Protein AF-A3LXE4-F1 (afdb_monomer_lite)

Secondary structure (DSSP, 8-state):
-----SGGGTS-HHHHHHHHHT--HHHHHHHHGGGS-HHHHTS--HHHHHHHHHSHHHHHHHHHHHHHHHTTSSHHHHHHHHTT-----SSHHHHHHHHHHHHHHHHHHHHHHHHHHHHHTT--

Structure (mmCIF, N/CA/C/O backbone):
data_AF-A3LXE4-F1
#
_entry.id   AF-A3LXE4-F1
#
loop_
_atom_site.group_PDB
_atom_site.id
_atom_site.type_symbol
_atom_site.label_atom_id
_atom_site.label_alt_id
_atom_site.label_comp_id
_atom_site.label_asym_id
_atom_site.label_entity_id
_atom_site.label_seq_id
_atom_site.pdbx_PDB_ins_code
_atom_site.Cartn_x
_atom_site.Cartn_y
_atom_site.Cartn_z
_atom_site.occupancy
_atom_site.B_iso_or_equiv
_atom_site.auth_seq_id
_atom_site.auth_comp_id
_atom_site.auth_asym_id
_atom_site.auth_atom_id
_atom_site.pdbx_PDB_model_num
ATOM 1 N N . ARG A 1 1 ? 0.259 -15.319 -18.100 1.00 58.78 1 ARG A N 1
ATOM 2 C CA . ARG A 1 1 ? -0.134 -14.356 -17.045 1.00 58.78 1 ARG A CA 1
ATOM 3 C C . ARG A 1 1 ? -0.756 -13.164 -17.746 1.00 58.78 1 ARG A C 1
ATOM 5 O O . ARG A 1 1 ? -0.185 -12.743 -18.745 1.00 58.78 1 ARG A O 1
ATOM 12 N N . LEU A 1 2 ? -1.932 -12.714 -17.309 1.00 63.25 2 LEU A N 1
ATOM 13 C CA . LEU A 1 2 ? -2.492 -11.448 -17.785 1.00 63.25 2 LEU A CA 1
ATOM 14 C C . LEU A 1 2 ? -1.581 -10.300 -17.308 1.00 63.25 2 LEU A C 1
ATOM 16 O O . LEU A 1 2 ? -0.954 -10.453 -16.256 1.00 63.25 2 LEU A O 1
ATOM 20 N N . PRO A 1 3 ? -1.433 -9.217 -18.086 1.00 71.75 3 PRO A N 1
ATOM 21 C CA . PRO A 1 3 ? -0.643 -8.063 -17.667 1.00 71.75 3 PRO A CA 1
ATOM 22 C C . PRO A 1 3 ? -1.305 -7.367 -16.471 1.00 71.75 3 PRO A C 1
ATOM 24 O O . PRO A 1 3 ? -2.527 -7.231 -16.451 1.00 71.75 3 PRO A O 1
ATOM 27 N N . ILE A 1 4 ? -0.500 -6.922 -15.502 1.00 81.50 4 ILE A N 1
ATOM 28 C CA . ILE A 1 4 ? -0.964 -6.113 -14.368 1.00 81.50 4 ILE A CA 1
ATOM 29 C C . ILE A 1 4 ? -1.115 -4.675 -14.870 1.00 81.50 4 ILE A C 1
ATOM 31 O O . ILE A 1 4 ? -0.125 -4.022 -15.207 1.00 81.50 4 ILE A O 1
ATOM 35 N N . MET A 1 5 ? -2.351 -4.192 -14.974 1.00 84.19 5 MET A N 1
ATOM 36 C CA . MET A 1 5 ? -2.665 -2.842 -15.451 1.00 84.19 5 MET A CA 1
ATOM 37 C C . MET A 1 5 ? -3.016 -1.877 -14.318 1.00 84.19 5 MET A C 1
ATOM 39 O O . MET A 1 5 ? -2.903 -0.660 -14.497 1.00 84.19 5 MET A O 1
ATOM 43 N N . ALA A 1 6 ? -3.421 -2.410 -13.169 1.00 88.56 6 ALA A N 1
ATOM 44 C CA . ALA A 1 6 ? -3.716 -1.682 -11.946 1.00 88.56 6 ALA A CA 1
ATOM 45 C C . ALA A 1 6 ? -3.144 -2.409 -10.719 1.00 88.56 6 ALA A C 1
ATOM 47 O O . ALA A 1 6 ? -2.927 -3.619 -10.738 1.00 88.56 6 ALA A O 1
ATOM 48 N N . VAL A 1 7 ? -2.915 -1.679 -9.627 1.00 88.31 7 VAL A N 1
ATOM 49 C CA . VAL A 1 7 ? -2.532 -2.273 -8.337 1.00 88.31 7 VAL A CA 1
ATOM 50 C C . VAL A 1 7 ? -3.619 -3.243 -7.861 1.00 88.31 7 VAL A C 1
ATOM 52 O O . VAL A 1 7 ? -3.303 -4.315 -7.346 1.00 88.31 7 VAL A O 1
ATOM 55 N N . SER A 1 8 ? -4.886 -2.908 -8.107 1.00 88.88 8 SER A N 1
ATOM 56 C CA . SER A 1 8 ? -6.046 -3.761 -7.822 1.00 88.88 8 SER A CA 1
ATOM 57 C C . SER A 1 8 ? -6.107 -5.069 -8.627 1.00 88.88 8 SER A C 1
ATOM 59 O O . SER A 1 8 ? -6.787 -5.991 -8.191 1.00 88.88 8 SER A O 1
ATOM 61 N N . ASP A 1 9 ? -5.361 -5.210 -9.733 1.00 87.69 9 ASP A N 1
ATOM 62 C CA . ASP A 1 9 ? -5.247 -6.498 -10.444 1.00 87.69 9 ASP A CA 1
ATOM 63 C C . ASP A 1 9 ? -4.388 -7.513 -9.666 1.00 87.69 9 ASP A C 1
ATOM 65 O O . ASP A 1 9 ? -4.438 -8.714 -9.931 1.00 87.69 9 ASP A O 1
ATOM 69 N N . PHE A 1 10 ? -3.556 -7.025 -8.739 1.00 86.19 10 PHE A N 1
ATOM 70 C CA . PHE A 1 10 ? -2.726 -7.844 -7.856 1.00 86.19 10 PHE A CA 1
ATOM 71 C C . PHE A 1 10 ? -3.292 -7.915 -6.431 1.00 86.19 10 PHE A C 1
ATOM 73 O O . PHE A 1 10 ? -3.257 -8.974 -5.809 1.00 86.19 10 PHE A O 1
ATOM 80 N N . LEU A 1 11 ? -3.798 -6.792 -5.915 1.00 86.50 11 LEU A N 1
ATOM 81 C CA . LEU A 1 11 ? -4.455 -6.680 -4.611 1.00 86.50 11 LEU A CA 1
ATOM 82 C C . LEU A 1 11 ? -5.973 -6.636 -4.792 1.00 86.50 11 LEU A C 1
ATOM 84 O O . LEU A 1 11 ? -6.613 -5.617 -4.515 1.00 86.50 11 LEU A O 1
ATOM 88 N N . ASP A 1 12 ? -6.542 -7.727 -5.297 1.00 89.69 12 ASP A N 1
ATOM 89 C CA . ASP A 1 12 ? -7.992 -7.838 -5.404 1.00 89.69 12 ASP A CA 1
ATOM 90 C C . ASP A 1 12 ? -8.653 -7.964 -4.016 1.00 89.69 12 ASP A C 1
ATOM 92 O O . ASP A 1 12 ? -8.004 -8.184 -2.987 1.00 89.69 12 ASP A O 1
ATOM 96 N N . LEU A 1 13 ? -9.975 -7.780 -3.980 1.00 91.31 13 LEU A N 1
ATOM 97 C CA . LEU A 1 13 ? -10.724 -7.831 -2.726 1.00 91.31 13 LEU A CA 1
ATOM 98 C C . LEU A 1 13 ? -10.660 -9.206 -2.056 1.00 91.31 13 LEU A C 1
ATOM 100 O O . LEU A 1 13 ? -10.718 -9.245 -0.833 1.00 91.31 13 LEU A O 1
ATOM 104 N N . ASP A 1 14 ? -10.515 -10.295 -2.812 1.00 93.19 14 ASP A N 1
ATOM 105 C CA . ASP A 1 14 ? -10.486 -11.651 -2.260 1.00 93.19 14 ASP A CA 1
ATOM 106 C C . ASP A 1 14 ? -9.157 -11.908 -1.535 1.00 93.19 14 ASP A C 1
ATOM 108 O O . ASP A 1 14 ? -9.142 -12.438 -0.423 1.00 93.19 14 ASP A O 1
ATOM 112 N N . VAL A 1 15 ? -8.036 -11.471 -2.118 1.00 93.00 15 VAL A N 1
ATOM 113 C CA . VAL A 1 15 ? -6.703 -11.520 -1.500 1.00 93.00 15 VAL A CA 1
ATOM 114 C C . VAL A 1 15 ? -6.676 -10.681 -0.227 1.00 93.00 15 VAL A C 1
ATOM 116 O O . VAL A 1 15 ? -6.172 -11.132 0.805 1.00 93.00 15 VAL A O 1
ATOM 119 N N . VAL A 1 16 ? -7.234 -9.468 -0.273 1.00 93.75 16 VAL A N 1
ATOM 120 C CA . VAL A 1 16 ? -7.302 -8.610 0.916 1.00 93.75 16 VAL A CA 1
ATOM 121 C C . VAL A 1 16 ? -8.220 -9.218 1.972 1.00 93.75 16 VAL A C 1
ATOM 123 O O . VAL A 1 16 ? -7.875 -9.221 3.150 1.00 93.75 16 VAL A O 1
ATOM 126 N N . GLU A 1 17 ? -9.361 -9.775 1.572 1.00 95.12 17 GLU A N 1
ATOM 127 C CA . GLU A 1 17 ? -10.296 -10.417 2.488 1.00 95.12 17 GLU A CA 1
ATOM 128 C C . GLU A 1 17 ? -9.654 -11.601 3.223 1.00 95.12 17 GLU A C 1
ATOM 130 O O . GLU A 1 17 ? -9.726 -11.660 4.452 1.00 95.12 17 GLU A O 1
ATOM 135 N N . GLN A 1 18 ? -8.949 -12.474 2.497 1.00 95.81 18 GLN A N 1
ATOM 136 C CA . GLN A 1 18 ? -8.196 -13.590 3.077 1.00 95.81 18 GLN A CA 1
ATOM 137 C C . GLN A 1 18 ? -7.108 -13.117 4.042 1.00 95.81 18 GLN A C 1
ATOM 139 O O . GLN A 1 18 ? -6.891 -13.734 5.085 1.00 95.81 18 GLN A O 1
ATOM 144 N N . HIS A 1 19 ? -6.421 -12.020 3.714 1.00 95.12 19 HIS A N 1
ATOM 145 C CA . HIS A 1 19 ? -5.429 -11.452 4.616 1.00 95.12 19 HIS A CA 1
ATOM 146 C C . HIS A 1 19 ? -6.077 -10.929 5.901 1.00 95.12 19 HIS A C 1
ATOM 148 O O . HIS A 1 19 ? -5.619 -11.270 6.989 1.00 95.12 19 HIS A O 1
ATOM 154 N N . LEU A 1 20 ? -7.168 -10.169 5.796 1.00 95.69 20 LEU A N 1
ATOM 155 C CA . LEU A 1 20 ? -7.878 -9.646 6.964 1.00 95.69 20 LEU A CA 1
ATOM 156 C C . LEU A 1 20 ? -8.461 -10.764 7.842 1.00 95.69 20 LEU A C 1
ATOM 158 O O . LEU A 1 20 ? -8.509 -10.597 9.055 1.00 95.69 20 LEU A O 1
ATOM 162 N N . ASP A 1 21 ? -8.854 -11.902 7.261 1.00 95.69 21 ASP A N 1
ATOM 163 C CA . ASP A 1 21 ? -9.313 -13.082 8.013 1.00 95.69 21 ASP A CA 1
ATOM 164 C C . ASP A 1 21 ? -8.209 -13.764 8.826 1.00 95.69 21 ASP A C 1
ATOM 166 O O . ASP A 1 21 ? -8.499 -14.463 9.797 1.00 95.69 21 ASP A O 1
ATOM 170 N N . SER A 1 22 ? -6.945 -13.569 8.447 1.00 95.94 22 SER A N 1
ATOM 171 C CA . SER A 1 22 ? -5.801 -14.112 9.186 1.00 95.94 22 SER A CA 1
ATOM 172 C C . SER A 1 22 ? -5.386 -13.268 10.394 1.00 95.94 22 SER A C 1
ATOM 174 O O . SER A 1 22 ? -4.503 -13.691 11.138 1.00 95.94 22 SER A O 1
ATOM 176 N N . LEU A 1 23 ? -5.997 -12.093 10.579 1.00 96.06 23 LEU A N 1
ATOM 177 C CA . LEU A 1 23 ? -5.604 -11.113 11.587 1.00 96.06 23 LEU A CA 1
ATOM 178 C C . LEU A 1 23 ? -6.641 -11.014 12.707 1.00 96.06 23 LEU A C 1
ATOM 180 O O . LEU A 1 23 ? -7.847 -10.955 12.463 1.00 96.06 23 LEU A O 1
ATOM 184 N N . ASP A 1 24 ? -6.164 -10.925 13.944 1.00 95.19 24 ASP A N 1
ATOM 185 C CA . ASP A 1 24 ? -7.007 -10.571 15.083 1.00 95.19 24 ASP A CA 1
ATOM 186 C C . ASP A 1 24 ? -7.220 -9.046 15.201 1.00 95.19 24 ASP A C 1
ATOM 188 O O . ASP A 1 24 ? -6.626 -8.231 14.491 1.00 95.19 24 ASP A O 1
ATOM 192 N N . SER A 1 25 ? -8.103 -8.635 16.113 1.00 91.38 25 SER A N 1
ATOM 193 C CA . SER A 1 25 ? -8.447 -7.222 16.313 1.00 91.38 25 SER A CA 1
ATOM 194 C C . SER A 1 25 ? -7.264 -6.348 16.748 1.00 91.38 25 SER A C 1
ATOM 196 O O . SER A 1 25 ? -7.233 -5.161 16.411 1.00 91.38 25 SER A O 1
ATOM 198 N N . GLU A 1 26 ? -6.307 -6.892 17.507 1.00 94.31 26 GLU A N 1
ATOM 199 C CA . GLU A 1 26 ? -5.129 -6.136 17.948 1.00 94.31 26 GLU A CA 1
ATOM 200 C C . GLU A 1 26 ? -4.161 -5.933 16.782 1.00 94.31 26 GLU A C 1
ATOM 202 O O . GLU A 1 26 ? -3.693 -4.813 16.559 1.00 94.31 26 GLU A O 1
ATOM 207 N N . GLN A 1 27 ? -3.955 -6.971 15.971 1.00 95.12 27 GLN A N 1
ATOM 208 C CA . GLN A 1 27 ? -3.159 -6.918 14.748 1.00 95.12 27 GLN A CA 1
ATOM 209 C C . GLN A 1 27 ? -3.761 -5.956 13.720 1.00 95.12 27 GLN A C 1
ATOM 211 O O . GLN A 1 27 ? -3.041 -5.118 13.176 1.00 95.12 27 GLN A O 1
ATOM 216 N N . LEU A 1 28 ? -5.082 -5.992 13.502 1.00 94.62 28 LEU A N 1
ATOM 217 C CA . LEU A 1 28 ? -5.768 -5.040 12.619 1.00 94.62 28 LEU A CA 1
ATOM 218 C C . LEU A 1 28 ? -5.523 -3.593 13.051 1.00 94.62 28 LEU A C 1
ATOM 220 O O . LEU A 1 28 ? -5.292 -2.714 12.218 1.00 94.62 28 LEU A O 1
ATOM 224 N N . LYS A 1 29 ? -5.565 -3.338 14.360 1.00 94.25 29 LYS A N 1
ATOM 225 C CA . LYS A 1 29 ? -5.308 -2.010 14.909 1.00 94.25 29 LYS A CA 1
ATOM 226 C C . LYS A 1 29 ? -3.850 -1.603 14.745 1.00 94.25 29 LYS A C 1
ATOM 228 O O . LYS A 1 29 ? -3.598 -0.497 14.277 1.00 94.25 29 LYS A O 1
ATOM 233 N N . SER A 1 30 ? -2.916 -2.486 15.083 1.00 94.00 30 SER A N 1
ATOM 234 C CA . SER A 1 30 ? -1.482 -2.211 14.977 1.00 94.00 30 SER A CA 1
ATOM 235 C C . SER A 1 30 ? -1.038 -1.951 13.537 1.00 94.00 30 SER A C 1
ATOM 237 O O . SER A 1 30 ? -0.167 -1.117 13.322 1.00 94.00 30 SER A O 1
ATOM 239 N N . LEU A 1 31 ? -1.617 -2.655 12.561 1.00 93.50 31 LEU A N 1
ATOM 240 C CA . LEU A 1 31 ? -1.191 -2.579 11.162 1.00 93.50 31 LEU A CA 1
ATOM 241 C C . LEU A 1 31 ? -1.877 -1.456 10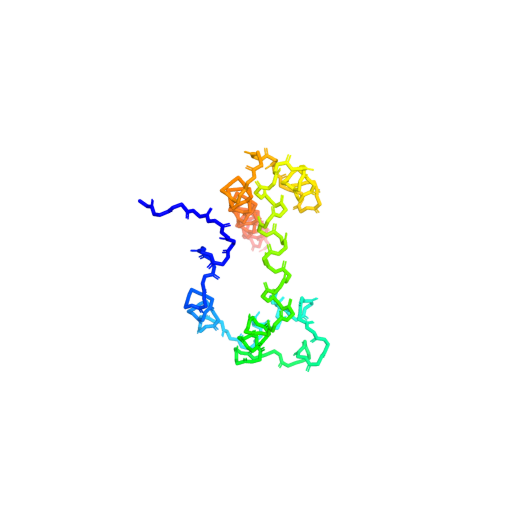.379 1.00 93.50 31 LEU A C 1
ATOM 243 O O . LEU A 1 31 ? -1.274 -0.893 9.469 1.00 93.50 31 LEU A O 1
ATOM 247 N N . TYR A 1 32 ? -3.139 -1.141 10.690 1.00 94.75 32 TYR A N 1
ATOM 248 C CA . TYR A 1 32 ? -3.948 -0.293 9.808 1.00 94.75 32 TYR A CA 1
ATOM 249 C C . TYR A 1 32 ? -4.512 0.968 10.446 1.00 94.75 32 TYR A C 1
ATOM 251 O O . TYR A 1 32 ? -4.921 1.858 9.702 1.00 94.75 32 TYR A O 1
ATOM 259 N N . ALA A 1 33 ? -4.564 1.092 11.778 1.00 93.94 33 ALA A N 1
ATOM 260 C CA . ALA A 1 33 ? -5.271 2.210 12.412 1.00 93.94 33 ALA A CA 1
ATOM 261 C C . ALA A 1 33 ? -4.761 3.584 11.946 1.00 93.94 33 ALA A C 1
ATOM 263 O O . ALA A 1 33 ? -5.571 4.470 11.691 1.00 93.94 33 ALA A O 1
ATOM 264 N N . GLU A 1 34 ? -3.450 3.745 11.764 1.00 95.06 34 GLU A N 1
ATOM 265 C CA . GLU A 1 34 ? -2.836 5.010 11.327 1.00 95.06 34 GLU A CA 1
ATOM 266 C C . GLU A 1 34 ? -3.114 5.368 9.858 1.00 95.06 34 GLU A C 1
ATOM 268 O O . GLU A 1 34 ? -2.915 6.508 9.440 1.00 95.06 34 GLU A O 1
ATOM 273 N N . HIS A 1 35 ? -3.571 4.402 9.061 1.00 92.31 35 HIS A N 1
ATOM 274 C CA . HIS A 1 35 ? -3.818 4.561 7.626 1.00 92.31 35 HIS A CA 1
ATOM 275 C C . HIS A 1 35 ? -5.310 4.596 7.277 1.00 92.31 35 HIS A C 1
ATOM 277 O O . HIS A 1 35 ? -5.678 4.828 6.124 1.00 92.31 35 HIS A O 1
ATOM 283 N N . LEU A 1 36 ? -6.177 4.359 8.262 1.00 94.12 36 LEU A N 1
ATOM 284 C CA . LEU A 1 36 ? -7.623 4.371 8.100 1.00 94.12 36 LEU A CA 1
ATOM 285 C C . LEU A 1 36 ? -8.207 5.755 8.410 1.00 94.12 36 LEU A C 1
ATOM 287 O O . LEU A 1 36 ? -7.627 6.525 9.172 1.00 94.12 36 LEU A O 1
ATOM 291 N N . PRO A 1 37 ? -9.396 6.078 7.872 1.00 93.38 37 PRO A N 1
ATOM 292 C CA . PRO A 1 37 ? -10.126 7.273 8.280 1.00 93.38 37 PRO A CA 1
ATOM 293 C C . PRO A 1 37 ? -10.368 7.306 9.797 1.00 93.38 37 PRO A C 1
ATOM 295 O O . PRO A 1 37 ? -10.698 6.277 10.390 1.00 93.38 37 PRO A O 1
ATOM 298 N N . ASP A 1 38 ? -10.321 8.496 10.408 1.00 92.94 38 ASP A N 1
ATOM 299 C CA . ASP A 1 38 ? -10.482 8.702 11.864 1.00 92.94 38 ASP A CA 1
ATOM 300 C C . ASP A 1 38 ? -11.736 8.044 12.464 1.00 92.94 38 ASP A C 1
ATOM 302 O O . ASP A 1 38 ? -11.755 7.638 13.629 1.00 92.94 38 ASP A O 1
ATOM 306 N N . SER A 1 39 ? -12.803 7.945 11.666 1.00 91.81 39 SER A N 1
ATOM 307 C CA . SER A 1 39 ? -14.068 7.310 12.049 1.00 91.81 39 SER A CA 1
ATOM 308 C C . SER A 1 39 ? -13.948 5.799 12.276 1.00 91.81 39 SER A C 1
ATOM 310 O O . SER A 1 39 ? -14.744 5.239 13.027 1.00 91.81 39 SER A O 1
ATOM 312 N N . ILE A 1 40 ? -12.950 5.154 11.668 1.00 93.56 40 ILE A N 1
ATOM 313 C CA . ILE A 1 40 ? -12.702 3.708 11.721 1.00 93.56 40 ILE A CA 1
ATOM 314 C C . ILE A 1 40 ? -11.442 3.400 12.539 1.00 93.56 40 ILE A C 1
ATOM 316 O O . ILE A 1 40 ? -11.426 2.415 13.272 1.00 93.56 40 ILE A O 1
ATOM 320 N N . ALA A 1 41 ? -10.419 4.260 12.489 1.00 91.69 41 ALA A N 1
ATOM 321 C CA . ALA A 1 41 ? -9.111 4.060 13.124 1.00 91.69 41 ALA A CA 1
ATOM 322 C C . ALA A 1 41 ? -9.170 3.672 14.616 1.00 91.69 41 ALA A C 1
ATOM 324 O O . ALA A 1 41 ? -8.331 2.921 15.109 1.00 91.69 41 ALA A O 1
ATOM 325 N N . LYS A 1 42 ? -10.181 4.152 15.355 1.00 89.62 42 LYS A N 1
ATOM 326 C CA . LYS A 1 42 ? -10.350 3.846 16.788 1.00 89.62 42 LYS A CA 1
ATOM 327 C C . LYS A 1 42 ? -10.761 2.399 17.063 1.00 89.62 42 LYS A C 1
ATOM 329 O O . LYS A 1 42 ? -10.413 1.870 18.119 1.00 89.62 42 LYS A O 1
ATOM 334 N N . ASN A 1 43 ? -11.519 1.797 16.151 1.00 91.38 43 ASN A N 1
ATOM 335 C CA . ASN A 1 43 ? -12.015 0.431 16.262 1.00 91.38 43 ASN A CA 1
ATOM 336 C C . ASN A 1 43 ? -12.084 -0.212 14.865 1.00 91.38 43 ASN A C 1
ATOM 338 O O . ASN A 1 43 ? -13.177 -0.355 14.302 1.00 91.38 43 ASN A O 1
ATOM 342 N N . PRO A 1 44 ? -10.923 -0.541 14.272 1.00 93.44 44 PRO A N 1
ATOM 343 C CA . PRO A 1 44 ? -10.882 -1.139 12.953 1.00 93.44 44 PRO A CA 1
ATOM 344 C C . PRO A 1 44 ? -11.483 -2.541 13.003 1.00 93.44 44 PRO A C 1
ATOM 346 O O . PRO A 1 44 ? -11.237 -3.320 13.919 1.00 93.44 44 PRO A O 1
ATOM 349 N N . SER A 1 45 ? -12.283 -2.860 11.993 1.00 95.19 45 SER A N 1
ATOM 350 C CA . SER A 1 45 ? -12.834 -4.196 11.789 1.00 95.19 45 SER A CA 1
ATOM 351 C C . SER A 1 45 ? -12.665 -4.585 10.333 1.00 95.19 45 SER A C 1
ATOM 353 O O . SER A 1 45 ? -12.637 -3.709 9.464 1.00 95.19 45 SER A O 1
ATOM 355 N N . LYS A 1 46 ? -12.614 -5.892 10.059 1.00 94.88 46 LYS A N 1
ATOM 356 C CA . LYS A 1 46 ? -12.573 -6.434 8.695 1.00 94.88 46 LYS A CA 1
ATOM 357 C C . LYS A 1 46 ? -13.619 -5.768 7.794 1.00 94.88 46 LYS A C 1
ATOM 359 O O . LYS A 1 46 ? -13.274 -5.241 6.742 1.00 94.88 46 LYS A O 1
ATOM 364 N N . THR A 1 47 ? -14.879 -5.731 8.232 1.00 95.12 47 THR A N 1
ATOM 365 C CA . THR A 1 47 ? -15.980 -5.133 7.463 1.00 95.12 47 THR A CA 1
ATOM 366 C C . THR A 1 47 ? -15.738 -3.655 7.176 1.00 95.12 47 THR A C 1
ATOM 368 O O . THR A 1 47 ? -15.843 -3.240 6.028 1.00 95.12 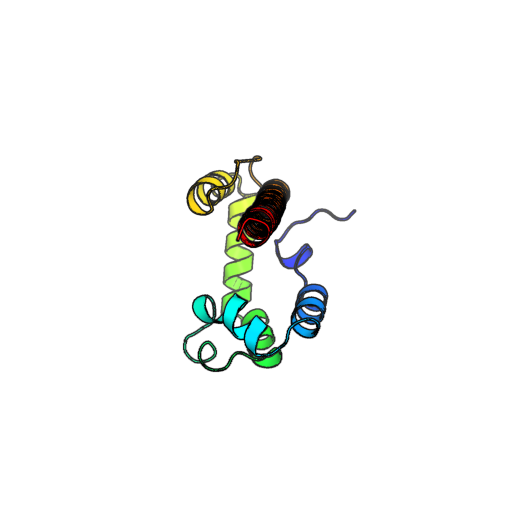47 THR A O 1
ATOM 371 N N . ALA A 1 48 ? -15.338 -2.872 8.183 1.00 95.06 48 ALA A N 1
ATOM 372 C CA . ALA A 1 48 ? -15.088 -1.444 7.999 1.00 95.06 48 ALA A CA 1
ATOM 373 C C . ALA A 1 48 ? -13.913 -1.172 7.042 1.00 95.06 48 ALA A C 1
ATOM 375 O O . ALA A 1 48 ? -13.977 -0.242 6.243 1.00 95.06 48 ALA A O 1
ATOM 376 N N . ILE A 1 49 ? -12.860 -1.993 7.086 1.00 95.62 49 ILE A N 1
ATOM 377 C CA . ILE A 1 49 ? -11.727 -1.894 6.155 1.00 95.62 49 ILE A CA 1
ATOM 378 C C . ILE A 1 49 ? -12.182 -2.233 4.731 1.00 95.62 49 ILE A C 1
ATOM 380 O O . ILE A 1 49 ? -11.910 -1.473 3.803 1.00 95.62 49 ILE A O 1
ATOM 384 N N . LEU A 1 50 ? -12.929 -3.325 4.548 1.00 95.38 50 LEU A N 1
ATOM 385 C CA . LEU A 1 50 ? -13.471 -3.696 3.239 1.00 95.38 50 LEU A CA 1
ATOM 386 C C . LEU A 1 50 ? -14.411 -2.618 2.677 1.00 95.38 50 LEU A C 1
ATOM 388 O O . LEU A 1 50 ? -14.385 -2.352 1.476 1.00 95.38 50 LEU A O 1
ATOM 392 N N . ASP A 1 51 ? -15.199 -1.955 3.522 1.00 95.12 51 ASP A N 1
ATOM 393 C CA . ASP A 1 51 ? -16.063 -0.846 3.107 1.00 95.12 51 ASP A CA 1
ATOM 394 C C . ASP A 1 51 ? -15.255 0.375 2.643 1.00 95.12 51 ASP A C 1
ATOM 396 O O . ASP A 1 51 ? -15.632 1.028 1.666 1.00 95.12 51 ASP A O 1
ATOM 400 N N . VAL A 1 52 ? -14.101 0.652 3.264 1.00 95.06 52 VAL A N 1
ATOM 401 C CA . VAL A 1 52 ? -13.163 1.678 2.778 1.00 95.06 52 VAL A CA 1
ATOM 402 C C . VAL A 1 52 ? -12.630 1.308 1.397 1.00 95.06 52 VAL A C 1
ATOM 404 O O . VAL A 1 52 ? -12.655 2.154 0.503 1.00 95.06 52 VAL A O 1
ATOM 407 N N . LEU A 1 53 ? -12.215 0.058 1.185 1.00 93.88 53 LEU A N 1
ATOM 408 C CA . LEU A 1 53 ? -11.695 -0.406 -0.110 1.00 93.88 53 LEU A CA 1
ATOM 409 C C . LEU A 1 53 ? -12.763 -0.384 -1.214 1.00 93.88 53 LEU A C 1
ATOM 411 O O . LEU A 1 53 ? -12.473 -0.104 -2.377 1.00 93.88 53 LEU A O 1
ATOM 415 N N . ARG A 1 54 ? -14.025 -0.630 -0.850 1.00 94.00 54 ARG A N 1
ATOM 416 C CA . ARG A 1 54 ? -15.180 -0.531 -1.756 1.00 94.00 54 ARG A CA 1
ATOM 417 C C . ARG A 1 54 ? -15.660 0.904 -1.961 1.00 94.00 54 ARG A C 1
ATOM 419 O O . ARG A 1 54 ? -16.482 1.147 -2.844 1.00 94.00 54 ARG A O 1
ATOM 426 N N . SER A 1 55 ? -15.176 1.858 -1.168 1.00 95.00 55 SER A N 1
ATOM 427 C CA . SER A 1 55 ? -15.586 3.252 -1.292 1.00 95.00 55 SER A CA 1
ATOM 428 C C . SER A 1 55 ? -15.127 3.844 -2.626 1.00 95.00 55 SER A C 1
ATOM 430 O O . SER A 1 55 ? -14.014 3.602 -3.102 1.00 95.00 55 SER A O 1
ATOM 432 N N . GLY A 1 56 ? -15.964 4.703 -3.213 1.00 95.50 56 GLY A N 1
ATOM 433 C CA . GLY A 1 56 ? -15.611 5.394 -4.456 1.00 95.50 56 GLY A CA 1
ATOM 434 C C . GLY A 1 56 ? -14.358 6.266 -4.319 1.00 95.50 56 GLY A C 1
ATOM 435 O O . GLY A 1 56 ? -13.620 6.437 -5.284 1.00 95.50 56 GLY A O 1
ATOM 436 N N . PHE A 1 57 ? -14.077 6.780 -3.117 1.00 94.19 57 PHE A N 1
ATOM 437 C CA . PHE A 1 57 ? -12.868 7.557 -2.852 1.00 94.19 57 PHE A CA 1
ATOM 438 C C . PHE A 1 57 ? -11.599 6.708 -2.983 1.00 94.19 57 PHE A C 1
ATOM 440 O O . PHE A 1 57 ? -10.658 7.118 -3.669 1.00 94.19 57 PHE A O 1
ATOM 447 N N . TYR A 1 58 ? -11.582 5.524 -2.363 1.00 94.50 58 TYR A N 1
ATOM 448 C CA . TYR A 1 58 ? -10.449 4.607 -2.461 1.00 94.50 58 TYR A CA 1
ATOM 449 C C . TYR A 1 58 ? -10.239 4.155 -3.907 1.00 94.50 58 TYR A C 1
ATOM 451 O O . TYR A 1 58 ? -9.146 4.327 -4.440 1.00 94.50 58 TYR A O 1
ATOM 459 N N . GLN A 1 59 ? -11.299 3.688 -4.575 1.00 93.88 59 GLN A N 1
ATOM 460 C CA . GLN A 1 59 ? -11.221 3.208 -5.959 1.00 93.88 59 GLN A CA 1
ATOM 461 C C . GLN A 1 59 ? -10.690 4.282 -6.920 1.00 93.88 59 GLN A C 1
ATOM 463 O O . GLN A 1 59 ? -9.824 4.009 -7.746 1.00 93.88 59 GLN A O 1
ATOM 468 N N . GLN A 1 60 ? -11.144 5.533 -6.790 1.00 95.62 60 GLN A N 1
ATOM 469 C CA . GLN A 1 60 ? -10.623 6.632 -7.610 1.00 95.62 60 GLN A CA 1
ATOM 470 C C . GLN A 1 60 ? -9.161 6.963 -7.299 1.00 95.62 60 GLN A C 1
ATOM 472 O O . GLN A 1 60 ? -8.418 7.375 -8.192 1.00 95.62 60 GLN A O 1
ATOM 477 N N . SER A 1 61 ? -8.752 6.842 -6.038 1.00 95.12 61 SER A N 1
ATOM 478 C CA . SER A 1 61 ? -7.377 7.117 -5.615 1.00 95.12 61 SER A CA 1
ATOM 479 C C . SER A 1 61 ? -6.419 6.035 -6.112 1.00 95.12 61 SER A C 1
ATOM 481 O O . SER A 1 61 ? -5.378 6.363 -6.679 1.00 95.12 61 SER A O 1
ATOM 483 N N . GLU A 1 62 ? -6.809 4.765 -5.999 1.00 94.31 62 GLU A N 1
ATOM 484 C CA . GLU A 1 62 ? -6.073 3.622 -6.546 1.00 94.31 62 GLU A CA 1
ATOM 485 C C . GLU A 1 62 ? -5.918 3.749 -8.065 1.00 94.31 62 GLU A C 1
ATOM 487 O O . GLU A 1 62 ? -4.799 3.687 -8.570 1.00 94.31 62 GLU A O 1
ATOM 492 N N . GLN A 1 63 ? -6.993 4.063 -8.795 1.00 93.94 63 GLN A N 1
ATOM 493 C CA . GLN A 1 63 ? -6.924 4.241 -10.249 1.00 93.94 63 GLN A CA 1
ATOM 494 C C . GLN A 1 63 ? -5.976 5.375 -10.659 1.00 93.94 63 GLN A C 1
ATOM 496 O O . GLN A 1 63 ? -5.245 5.260 -11.647 1.00 93.94 63 GLN A O 1
ATOM 501 N N . LYS A 1 64 ? -5.961 6.487 -9.910 1.00 94.94 64 LYS A N 1
ATOM 502 C CA . LYS A 1 64 ? -5.027 7.599 -10.154 1.00 94.94 64 LYS A CA 1
ATOM 503 C C . LYS A 1 64 ? -3.581 7.184 -9.902 1.00 94.94 64 LYS A C 1
ATOM 505 O O . LYS A 1 64 ? -2.709 7.565 -10.688 1.00 94.94 64 LYS A O 1
ATOM 510 N N . LEU A 1 65 ? -3.330 6.418 -8.842 1.00 93.62 65 LEU A N 1
ATOM 511 C CA . LEU A 1 65 ? -2.008 5.876 -8.540 1.00 93.62 65 LEU A CA 1
ATOM 512 C C . LEU A 1 65 ? -1.546 4.931 -9.655 1.00 93.62 65 LEU A C 1
ATOM 514 O O . LEU A 1 65 ? -0.493 5.166 -10.245 1.00 93.62 65 LEU A O 1
ATOM 518 N N . SER A 1 66 ? -2.371 3.944 -10.007 1.00 94.25 66 SER A N 1
ATOM 519 C CA . SER A 1 66 ? -2.124 2.979 -11.083 1.00 94.25 66 SER A CA 1
ATOM 520 C C . SER A 1 66 ? -1.831 3.673 -12.414 1.00 94.25 66 SER A C 1
ATOM 522 O O . SER A 1 66 ? -0.834 3.381 -13.073 1.00 94.25 66 SER A O 1
ATOM 524 N N . LYS A 1 67 ? -2.623 4.690 -12.779 1.00 93.88 67 LYS A N 1
ATOM 525 C CA . LYS A 1 67 ? -2.366 5.496 -13.978 1.00 93.88 67 LYS A CA 1
ATOM 526 C C . LYS A 1 67 ? -1.042 6.255 -13.897 1.00 93.88 67 LYS A C 1
ATOM 528 O O . LYS A 1 67 ? -0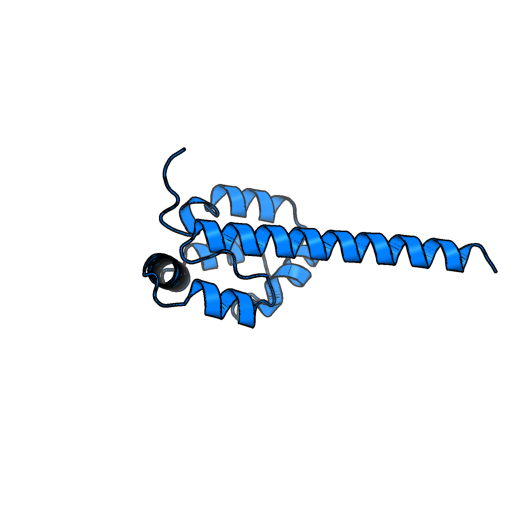.336 6.323 -14.899 1.00 93.88 67 LYS A O 1
ATOM 533 N N . SER A 1 68 ? -0.714 6.841 -12.747 1.00 94.25 68 SER A N 1
ATOM 534 C CA . SER A 1 68 ? 0.522 7.617 -12.581 1.00 94.25 68 SER A CA 1
ATOM 535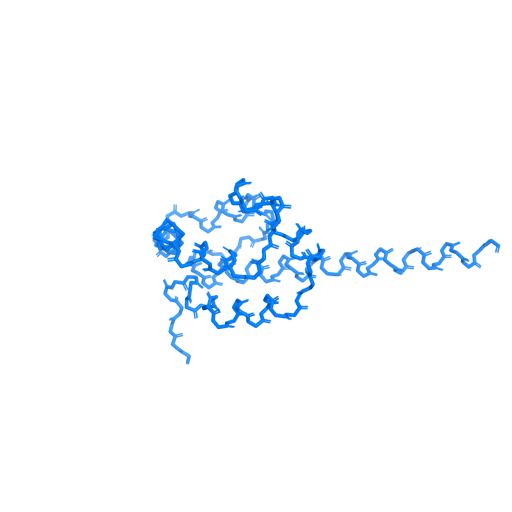 C C . SER A 1 68 ? 1.753 6.723 -12.703 1.00 94.25 68 SER A C 1
ATOM 537 O O . SER A 1 68 ? 2.646 7.037 -13.483 1.00 94.25 68 SER A O 1
ATOM 539 N N . LEU A 1 69 ? 1.743 5.566 -12.035 1.00 93.44 69 LEU A N 1
ATOM 540 C CA . LEU A 1 69 ? 2.783 4.539 -12.147 1.00 93.44 69 LEU A CA 1
ATOM 541 C C . LEU A 1 69 ? 2.991 4.094 -13.601 1.00 93.44 69 LEU A C 1
ATOM 543 O O . LEU A 1 69 ? 4.123 4.007 -14.068 1.00 93.44 69 LEU A O 1
ATOM 547 N N . SER A 1 70 ? 1.903 3.867 -14.337 1.00 91.81 70 SER A N 1
ATOM 548 C CA . SER A 1 70 ? 1.956 3.408 -15.732 1.00 91.81 70 SER A CA 1
ATOM 549 C C . SER A 1 70 ? 2.256 4.513 -16.751 1.00 91.81 70 SER A C 1
ATOM 551 O O . SER A 1 70 ? 2.554 4.214 -17.905 1.00 91.81 70 SER A O 1
ATOM 553 N N . SER A 1 71 ? 2.191 5.792 -16.363 1.00 91.56 71 SER A N 1
ATOM 554 C CA . SER A 1 71 ? 2.424 6.919 -17.281 1.00 91.56 71 SER A CA 1
ATOM 555 C C . SER A 1 71 ? 3.908 7.208 -17.531 1.00 91.56 71 SER A C 1
ATOM 557 O O . SER A 1 71 ? 4.217 8.040 -18.382 1.00 91.56 71 SER A O 1
ATOM 559 N N . GLY A 1 72 ? 4.825 6.569 -16.794 1.00 85.94 72 GLY A N 1
ATOM 560 C CA . GLY A 1 72 ? 6.269 6.787 -16.941 1.00 85.94 72 GLY A CA 1
ATOM 561 C C . GLY A 1 72 ? 6.708 8.220 -16.623 1.00 85.94 72 GLY A C 1
ATOM 562 O O . GLY A 1 72 ? 7.680 8.715 -17.187 1.00 85.94 72 GLY A O 1
ATOM 563 N N . ASN A 1 73 ? 5.970 8.914 -15.755 1.00 91.12 73 ASN A N 1
ATOM 564 C CA . ASN A 1 73 ? 6.185 10.325 -15.426 1.00 91.12 73 ASN A CA 1
ATOM 565 C C . ASN A 1 73 ? 7.076 10.537 -14.185 1.00 91.12 73 ASN A C 1
ATOM 567 O O . ASN A 1 73 ? 7.100 11.641 -13.641 1.00 91.12 73 ASN A O 1
ATOM 571 N N . GLY A 1 74 ? 7.781 9.497 -13.727 1.00 93.44 74 GLY A N 1
ATOM 572 C CA . GLY A 1 74 ? 8.635 9.541 -12.537 1.00 93.44 74 GLY A CA 1
ATOM 573 C C . GLY A 1 74 ? 7.925 9.178 -11.230 1.00 93.44 74 GLY A C 1
ATOM 574 O O . GLY A 1 74 ? 8.520 9.313 -10.158 1.00 93.44 74 GLY A O 1
ATOM 575 N N . ALA A 1 75 ? 6.659 8.744 -11.280 1.00 94.44 75 ALA A N 1
ATOM 576 C CA . ALA A 1 75 ? 5.921 8.320 -10.092 1.00 94.44 75 ALA A CA 1
ATOM 577 C C . ALA A 1 75 ? 6.598 7.134 -9.386 1.00 94.44 75 ALA A C 1
ATOM 579 O O . ALA A 1 75 ? 6.668 7.127 -8.155 1.00 94.44 75 ALA A O 1
ATOM 580 N N . GLY A 1 76 ? 7.137 6.167 -10.141 1.00 94.81 76 GLY A N 1
ATOM 581 C CA . GLY A 1 76 ? 7.869 5.033 -9.574 1.00 94.81 76 GLY A CA 1
ATOM 582 C C . GLY A 1 76 ? 9.116 5.485 -8.816 1.00 94.81 76 GLY A C 1
ATOM 583 O O . GLY A 1 76 ? 9.330 5.085 -7.669 1.00 94.81 76 GLY A O 1
ATOM 584 N N . TYR A 1 77 ? 9.899 6.387 -9.414 1.00 96.00 77 TYR A N 1
ATOM 585 C CA . TYR A 1 77 ? 11.078 6.962 -8.763 1.00 96.00 77 TYR A CA 1
ATOM 586 C C . TYR A 1 77 ? 10.731 7.729 -7.480 1.00 96.00 77 TYR A C 1
ATOM 588 O O . TYR A 1 77 ? 11.371 7.536 -6.444 1.00 96.00 77 TYR A O 1
ATOM 596 N N . LEU A 1 78 ? 9.692 8.567 -7.519 1.00 96.12 78 LEU A N 1
ATOM 597 C CA . LEU A 1 78 ? 9.269 9.362 -6.364 1.00 96.12 78 LEU A CA 1
ATOM 598 C C . LEU A 1 78 ? 8.813 8.485 -5.191 1.00 96.12 78 LEU A C 1
ATOM 600 O O . LEU A 1 78 ? 9.140 8.777 -4.037 1.00 96.12 78 LEU A O 1
ATOM 604 N N . LEU A 1 79 ? 8.088 7.401 -5.474 1.00 95.31 79 LEU A N 1
ATOM 605 C CA . LEU A 1 79 ? 7.657 6.452 -4.449 1.00 95.31 79 LEU A CA 1
ATOM 606 C C . LEU A 1 79 ? 8.837 5.683 -3.858 1.00 95.31 79 LEU A C 1
ATOM 608 O O . LEU A 1 79 ? 8.895 5.550 -2.640 1.00 95.31 79 LEU A O 1
ATOM 612 N N . ALA A 1 80 ? 9.803 5.260 -4.678 1.00 96.19 80 ALA A N 1
ATOM 613 C CA . ALA A 1 80 ? 11.019 4.600 -4.199 1.00 96.19 80 ALA A CA 1
ATOM 614 C C . ALA A 1 80 ? 11.792 5.470 -3.196 1.00 96.19 80 ALA A C 1
ATOM 616 O O . ALA A 1 80 ? 12.168 5.003 -2.123 1.00 96.19 80 ALA A O 1
ATOM 617 N N . GLN A 1 81 ? 11.951 6.762 -3.494 1.00 96.25 81 GLN A N 1
ATOM 618 C CA . GLN A 1 81 ? 12.608 7.707 -2.584 1.00 96.25 81 GLN A CA 1
ATOM 619 C C . GLN A 1 81 ? 11.805 7.932 -1.295 1.00 96.25 81 GLN A C 1
ATOM 621 O O . GLN A 1 81 ? 12.370 7.959 -0.203 1.00 96.25 81 GLN A O 1
ATOM 626 N N . SER A 1 82 ? 10.483 8.075 -1.418 1.00 94.31 82 SER A N 1
ATOM 627 C CA . SER A 1 82 ? 9.598 8.409 -0.293 1.00 94.31 82 SER A CA 1
ATOM 628 C C . SER A 1 82 ? 9.418 7.236 0.674 1.00 94.31 82 SER A C 1
ATOM 630 O O . SER A 1 82 ? 9.438 7.425 1.888 1.00 94.31 82 SER A O 1
ATOM 632 N N . LEU A 1 83 ? 9.281 6.022 0.134 1.00 92.75 83 LEU A N 1
ATOM 633 C CA . LEU A 1 83 ? 9.125 4.769 0.879 1.00 92.75 83 LEU A CA 1
ATOM 634 C C . LEU A 1 83 ? 10.470 4.075 1.156 1.00 92.75 83 LEU A C 1
ATOM 636 O O . LEU A 1 83 ? 10.496 2.994 1.731 1.00 92.75 83 LEU A O 1
ATOM 640 N N . LYS A 1 84 ? 11.586 4.711 0.775 1.00 93.56 84 LYS A N 1
ATOM 641 C CA . LYS A 1 84 ? 12.965 4.278 1.056 1.00 93.56 84 LYS A 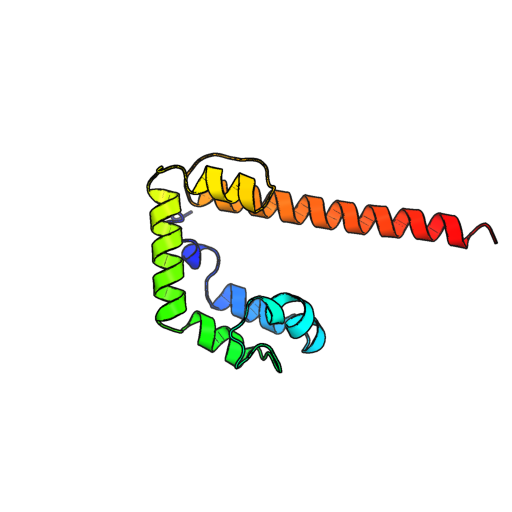CA 1
ATOM 642 C C . LYS A 1 84 ? 13.285 2.859 0.574 1.00 93.56 84 LYS A C 1
ATOM 644 O O . LYS A 1 84 ? 14.009 2.121 1.242 1.00 93.56 84 LYS A O 1
ATOM 649 N N . PHE A 1 85 ? 12.796 2.499 -0.609 1.00 94.62 85 PHE A N 1
ATOM 650 C CA . PHE A 1 85 ? 13.176 1.263 -1.292 1.00 94.62 85 PHE A CA 1
ATOM 651 C C . PHE A 1 85 ? 13.988 1.556 -2.560 1.00 94.62 85 PHE A C 1
ATOM 653 O O . PHE A 1 85 ? 14.039 2.680 -3.058 1.00 94.62 85 PHE A O 1
ATOM 660 N N . GLU A 1 86 ? 14.667 0.538 -3.084 1.00 95.00 86 GLU A N 1
ATOM 661 C CA . GLU A 1 86 ? 15.489 0.681 -4.285 1.00 95.00 86 GLU A CA 1
ATOM 662 C C . GLU A 1 86 ? 14.617 0.846 -5.536 1.00 95.00 86 GLU A C 1
ATOM 664 O O . GLU A 1 86 ? 13.747 0.026 -5.819 1.00 95.00 86 GLU A O 1
ATOM 669 N N . TYR A 1 87 ? 14.865 1.892 -6.320 1.00 96.00 87 TYR A N 1
ATOM 670 C CA . TYR A 1 87 ? 14.116 2.138 -7.546 1.00 96.00 87 TYR A CA 1
ATOM 671 C C . TYR A 1 87 ? 14.362 1.040 -8.597 1.00 96.00 87 TYR A C 1
ATOM 673 O O . TYR A 1 87 ? 15.489 0.850 -9.049 1.00 96.00 87 TYR A O 1
ATOM 681 N N . LYS A 1 88 ? 13.292 0.352 -9.024 1.00 95.06 88 LYS A N 1
ATOM 682 C CA . LYS A 1 88 ? 13.346 -0.763 -9.993 1.00 95.06 88 LYS A CA 1
ATOM 683 C C . LYS A 1 88 ? 12.857 -0.410 -11.405 1.00 95.06 88 LYS A C 1
ATOM 685 O O . LYS A 1 88 ? 12.765 -1.296 -12.250 1.00 95.06 88 LYS A O 1
ATOM 690 N N . GLY A 1 89 ? 12.542 0.857 -11.671 1.00 93.94 89 GLY A N 1
ATOM 691 C CA . GLY A 1 89 ? 11.943 1.309 -12.931 1.00 93.94 89 GLY A CA 1
ATOM 692 C C . GLY A 1 89 ? 10.535 1.884 -12.759 1.00 93.94 89 GLY A C 1
ATOM 693 O O . GLY A 1 89 ? 10.004 1.956 -11.652 1.00 93.94 89 GLY A O 1
ATOM 694 N N . GLU A 1 90 ? 9.935 2.300 -13.873 1.00 93.50 90 GLU A N 1
ATOM 695 C CA . GLU A 1 90 ? 8.554 2.792 -13.915 1.00 93.50 90 GLU A CA 1
ATOM 696 C C . GLU A 1 90 ? 7.556 1.653 -14.174 1.00 93.50 90 GLU A C 1
ATOM 698 O O . GLU A 1 90 ? 7.920 0.573 -14.646 1.00 93.50 90 GLU A O 1
ATOM 703 N N . GLY A 1 91 ? 6.278 1.917 -13.905 1.00 92.94 91 GLY A N 1
ATOM 704 C CA . GLY A 1 91 ? 5.203 0.941 -14.049 1.00 92.94 91 GLY A CA 1
ATOM 705 C C . GLY A 1 91 ? 4.897 0.170 -12.767 1.00 92.94 91 GLY A C 1
ATOM 706 O O . GLY A 1 91 ? 5.624 0.210 -11.771 1.00 92.94 91 GLY A O 1
ATOM 707 N N . ILE A 1 92 ? 3.772 -0.540 -12.799 1.00 93.12 92 ILE A N 1
ATOM 708 C CA . ILE A 1 92 ? 3.230 -1.241 -11.631 1.00 93.12 92 ILE A CA 1
ATOM 709 C C . ILE A 1 92 ? 4.108 -2.433 -11.247 1.00 93.12 92 ILE A C 1
ATOM 711 O O . ILE A 1 92 ? 4.372 -2.630 -10.066 1.00 93.12 92 ILE A O 1
ATOM 715 N N . ASP A 1 93 ? 4.627 -3.181 -12.223 1.00 92.44 93 ASP A N 1
ATOM 716 C CA . ASP A 1 93 ? 5.508 -4.324 -11.956 1.00 92.44 93 ASP A CA 1
ATOM 717 C C . ASP A 1 93 ? 6.776 -3.911 -11.194 1.00 92.44 93 ASP A C 1
ATOM 719 O O . ASP A 1 93 ? 7.154 -4.555 -10.215 1.00 92.44 93 ASP A O 1
ATOM 723 N N . ALA A 1 94 ? 7.412 -2.809 -11.608 1.00 93.31 94 ALA A N 1
ATOM 724 C CA . ALA A 1 94 ? 8.604 -2.283 -10.951 1.00 93.31 94 ALA A CA 1
ATOM 725 C C . ALA A 1 94 ? 8.300 -1.791 -9.527 1.00 93.31 94 ALA A C 1
ATOM 727 O O . ALA A 1 94 ? 9.061 -2.072 -8.598 1.00 93.31 94 ALA A O 1
ATOM 728 N N . PHE A 1 95 ? 7.160 -1.119 -9.338 1.00 93.75 95 PHE A N 1
ATOM 729 C CA . PHE A 1 95 ? 6.688 -0.712 -8.016 1.00 93.75 95 PHE A CA 1
ATOM 730 C C . PHE A 1 95 ? 6.456 -1.921 -7.094 1.00 93.75 95 PHE A C 1
ATOM 732 O O . PHE A 1 95 ? 7.009 -1.967 -5.995 1.00 93.75 95 PHE A O 1
ATOM 739 N N . LEU A 1 96 ? 5.712 -2.934 -7.549 1.00 92.69 96 LEU A N 1
ATOM 740 C CA . LEU A 1 96 ? 5.432 -4.143 -6.766 1.00 92.69 96 LEU A CA 1
ATOM 741 C C . LEU A 1 96 ? 6.709 -4.931 -6.438 1.00 92.69 96 LEU A C 1
ATOM 743 O O . LEU A 1 96 ? 6.822 -5.487 -5.344 1.00 92.69 96 LEU A O 1
ATOM 747 N N . ALA A 1 97 ? 7.681 -4.971 -7.353 1.00 93.31 97 ALA A N 1
ATOM 748 C CA . ALA A 1 97 ? 8.982 -5.585 -7.099 1.00 93.31 97 ALA A CA 1
ATOM 749 C C . ALA A 1 97 ? 9.751 -4.852 -5.986 1.00 93.31 97 ALA A C 1
ATOM 751 O O . ALA A 1 97 ? 10.263 -5.503 -5.076 1.00 93.31 97 ALA A O 1
ATOM 752 N N . GLY A 1 98 ? 9.778 -3.515 -6.022 1.00 94.31 98 GLY A N 1
ATOM 753 C CA . GLY A 1 98 ? 10.417 -2.696 -4.990 1.00 94.31 98 GLY A CA 1
ATOM 754 C C . GLY A 1 98 ? 9.772 -2.861 -3.612 1.00 94.31 98 GLY A C 1
ATOM 755 O O . GLY A 1 98 ? 10.476 -3.066 -2.625 1.00 94.31 98 GLY A O 1
ATOM 756 N N . VAL A 1 99 ? 8.435 -2.865 -3.550 1.00 92.69 99 VAL A N 1
ATOM 757 C CA . VAL A 1 99 ? 7.684 -3.096 -2.301 1.00 92.69 99 VAL A CA 1
ATOM 758 C C . VAL A 1 99 ? 7.934 -4.501 -1.748 1.00 92.69 99 VAL A C 1
ATOM 760 O O . VAL A 1 99 ? 8.129 -4.663 -0.545 1.00 92.69 99 VAL A O 1
ATOM 763 N N . ARG A 1 100 ? 7.974 -5.529 -2.605 1.00 92.19 100 ARG A N 1
ATOM 764 C CA . ARG A 1 100 ? 8.271 -6.901 -2.165 1.00 92.19 100 ARG A CA 1
ATOM 765 C C . ARG A 1 100 ? 9.669 -7.011 -1.559 1.00 92.19 100 ARG A C 1
ATOM 767 O O . ARG A 1 100 ? 9.825 -7.677 -0.542 1.00 92.19 100 ARG A O 1
ATOM 774 N N . GLU A 1 101 ? 10.665 -6.383 -2.177 1.00 94.19 101 GLU A N 1
ATOM 775 C CA . GLU A 1 101 ? 12.035 -6.389 -1.658 1.00 94.19 101 GLU A CA 1
ATOM 776 C C . GLU A 1 101 ? 12.141 -5.630 -0.328 1.00 94.19 101 GLU A C 1
ATOM 778 O O . GLU A 1 101 ? 12.824 -6.090 0.584 1.00 94.19 101 GLU A O 1
ATOM 783 N N . LEU A 1 102 ? 11.424 -4.509 -0.186 1.00 93.25 102 LEU A N 1
ATOM 784 C CA . LEU A 1 102 ? 11.339 -3.779 1.080 1.00 93.25 102 LEU A CA 1
ATOM 785 C C . LEU A 1 102 ? 10.792 -4.676 2.199 1.00 93.25 102 LEU A C 1
ATOM 787 O O . LEU A 1 102 ? 11.443 -4.825 3.229 1.00 93.25 102 LEU A O 1
ATOM 791 N N . ALA A 1 103 ? 9.665 -5.348 1.953 1.00 90.06 103 ALA A N 1
ATOM 792 C CA . ALA A 1 103 ? 9.045 -6.240 2.931 1.00 90.06 103 ALA A CA 1
ATOM 793 C C . ALA A 1 103 ? 9.939 -7.437 3.312 1.00 90.06 103 ALA A C 1
ATOM 795 O O . ALA A 1 103 ? 9.867 -7.936 4.431 1.00 90.06 103 ALA A O 1
ATOM 796 N N . GLN A 1 104 ? 10.779 -7.927 2.393 1.00 91.56 104 GLN A N 1
ATOM 797 C CA . GLN A 1 104 ? 11.754 -8.982 2.697 1.00 91.56 104 GLN A CA 1
ATOM 798 C C . GLN A 1 104 ? 12.871 -8.468 3.609 1.00 91.56 104 GLN A C 1
ATOM 800 O O . GLN A 1 104 ? 13.167 -9.104 4.616 1.00 91.56 104 GLN A O 1
ATOM 805 N N . LYS A 1 105 ? 13.423 -7.287 3.309 1.00 90.31 105 LYS A N 1
ATOM 806 C CA . LYS A 1 105 ? 14.468 -6.657 4.132 1.00 90.31 105 LYS A CA 1
ATOM 807 C C . LYS A 1 105 ? 13.977 -6.293 5.533 1.00 90.31 105 LYS A C 1
ATOM 809 O O . LYS A 1 105 ? 14.759 -6.327 6.475 1.00 90.31 105 LYS A O 1
ATOM 814 N N . GLU A 1 106 ? 12.711 -5.910 5.676 1.00 87.75 106 GLU A N 1
ATOM 815 C CA . GLU A 1 106 ? 12.104 -5.647 6.988 1.00 87.75 106 GLU A CA 1
ATOM 816 C C . GLU A 1 106 ? 12.015 -6.929 7.823 1.00 87.75 106 GLU A C 1
ATOM 818 O O . GLU A 1 106 ? 12.443 -6.927 8.974 1.00 87.75 106 GLU A O 1
ATOM 823 N N . LYS A 1 107 ? 11.593 -8.046 7.217 1.00 84.88 107 LYS A N 1
ATOM 824 C CA . LYS A 1 107 ? 11.561 -9.354 7.890 1.00 84.88 107 LYS A CA 1
ATOM 825 C C . LYS A 1 107 ? 12.942 -9.858 8.300 1.00 84.88 107 LYS A C 1
ATOM 827 O O . LYS A 1 107 ? 13.082 -10.388 9.394 1.00 84.88 107 LYS A O 1
ATOM 832 N N . GLU A 1 108 ? 13.950 -9.699 7.441 1.00 83.75 108 GLU A N 1
ATOM 833 C CA . GLU A 1 108 ? 15.332 -10.100 7.750 1.00 83.75 108 GLU A CA 1
ATOM 834 C C . GLU A 1 108 ? 15.872 -9.344 8.974 1.00 83.75 108 GLU A C 1
ATOM 836 O O . GLU A 1 108 ? 16.423 -9.954 9.890 1.00 83.75 108 GLU A O 1
ATOM 841 N N . LYS A 1 109 ? 15.617 -8.033 9.052 1.00 76.62 109 LYS A N 1
ATOM 842 C CA . LYS A 1 109 ? 16.018 -7.204 10.200 1.00 76.62 109 LYS A CA 1
ATOM 843 C C . LYS A 1 109 ? 15.300 -7.571 11.495 1.00 76.62 109 LYS A C 1
ATOM 845 O O . LYS A 1 109 ? 15.908 -7.490 12.558 1.00 76.62 109 LYS A O 1
ATOM 850 N N . GLU A 1 110 ? 14.025 -7.949 11.420 1.00 72.62 110 GLU A N 1
ATOM 851 C CA . GLU A 1 110 ? 13.283 -8.444 12.585 1.00 72.62 110 GLU A CA 1
ATOM 852 C C . GLU A 1 110 ? 13.865 -9.773 13.090 1.00 72.62 110 GLU A C 1
ATOM 854 O O . GLU A 1 110 ? 14.039 -9.939 14.295 1.00 72.62 110 GLU A O 1
ATOM 859 N N . SER A 1 111 ? 14.257 -10.685 12.190 1.00 68.25 111 SER A N 1
ATOM 860 C CA . SER A 1 111 ? 14.887 -11.954 12.581 1.00 68.25 111 SER A CA 1
ATOM 861 C C . SER A 1 111 ? 16.297 -11.804 13.164 1.00 68.25 111 SER A C 1
ATOM 863 O O . SER A 1 111 ? 16.625 -12.507 14.115 1.00 68.25 111 SER A O 1
ATOM 865 N N . GLU A 1 112 ? 17.118 -10.880 12.654 1.00 64.81 112 GLU A N 1
ATOM 866 C CA . GLU A 1 112 ? 18.471 -10.633 13.185 1.00 64.81 112 GLU A CA 1
ATOM 867 C C . GLU A 1 112 ? 18.433 -10.028 14.604 1.00 64.81 112 GLU A C 1
ATOM 869 O O . GLU A 1 112 ? 19.243 -10.385 15.459 1.00 64.81 112 GLU A O 1
ATOM 874 N N . GLN A 1 113 ? 17.450 -9.168 14.898 1.00 58.50 113 GLN A N 1
ATOM 875 C CA . GLN A 1 113 ? 17.273 -8.580 16.235 1.00 58.50 113 GLN A CA 1
ATOM 876 C C . GLN A 1 113 ? 16.768 -9.578 17.289 1.00 58.50 113 GLN A C 1
ATOM 878 O O . GLN A 1 113 ? 17.033 -9.396 18.480 1.00 58.50 113 GLN A O 1
ATOM 883 N N . ASP A 1 114 ? 16.042 -10.618 16.875 1.00 56.34 114 ASP A N 1
ATOM 884 C CA . ASP A 1 114 ? 15.593 -11.694 17.765 1.00 56.34 114 ASP A CA 1
ATOM 885 C C . ASP A 1 114 ? 16.702 -12.720 18.064 1.00 56.34 114 ASP A C 1
ATOM 887 O O . ASP A 1 114 ? 16.665 -13.370 19.114 1.00 56.34 114 ASP A O 1
ATOM 891 N N . GLU A 1 115 ? 17.702 -12.860 17.185 1.00 55.69 115 GLU A N 1
ATOM 892 C CA . GLU A 1 115 ? 18.893 -13.682 17.441 1.00 55.69 115 GLU A CA 1
ATOM 893 C C . GLU A 1 115 ? 19.877 -12.976 18.389 1.00 55.69 115 GLU A C 1
ATOM 895 O O . GLU A 1 115 ? 20.287 -13.581 19.379 1.00 55.69 115 GLU A O 1
ATOM 900 N N . GLU A 1 116 ? 20.144 -11.675 18.208 1.00 53.06 116 GLU A N 1
ATOM 901 C CA . GLU A 1 116 ? 21.027 -10.913 19.114 1.00 53.06 116 GLU A CA 1
ATOM 902 C C . GLU A 1 116 ? 20.506 -10.838 20.562 1.00 53.06 116 GLU A C 1
ATOM 904 O O . GLU A 1 116 ? 21.299 -10.810 21.502 1.00 53.06 116 GLU A O 1
ATOM 909 N N . LYS A 1 117 ? 19.184 -10.837 20.790 1.00 51.97 117 LYS A N 1
ATOM 910 C CA . LYS A 1 117 ? 18.624 -10.835 22.157 1.00 51.97 117 LYS A CA 1
ATOM 911 C C . LYS A 1 117 ? 18.761 -12.175 22.879 1.00 51.97 117 LYS A C 1
ATOM 913 O O . LYS A 1 117 ? 18.871 -12.184 24.101 1.00 51.97 117 LYS A O 1
ATOM 918 N N . LYS A 1 118 ? 18.767 -13.298 22.155 1.00 49.81 118 LYS A N 1
ATOM 919 C CA . LYS A 1 118 ? 18.915 -14.630 22.767 1.00 49.81 118 LYS A CA 1
ATOM 920 C C . LYS A 1 118 ? 20.329 -14.898 23.268 1.00 49.81 118 LYS A C 1
ATOM 922 O O . LYS A 1 118 ? 20.476 -15.640 24.235 1.00 49.81 118 LYS A O 1
ATOM 927 N N . ASP A 1 119 ? 21.331 -14.284 22.647 1.00 49.81 119 ASP A N 1
ATOM 928 C CA . ASP A 1 119 ? 22.725 -14.432 23.067 1.00 49.81 119 ASP A CA 1
ATOM 929 C C . ASP A 1 119 ? 23.055 -13.600 24.320 1.00 49.81 119 ASP A C 1
ATOM 931 O O . ASP A 1 119 ? 23.933 -13.980 25.088 1.00 49.81 119 ASP A O 1
ATOM 935 N N . VAL A 1 120 ? 22.314 -12.518 24.594 1.00 55.38 120 VAL A N 1
ATOM 936 C CA . VAL A 1 120 ? 22.501 -11.700 25.810 1.00 55.38 120 VAL A CA 1
ATOM 937 C C . VAL A 1 120 ? 21.877 -12.357 27.050 1.00 55.38 120 VAL A C 1
ATOM 939 O O . VAL A 1 120 ? 22.462 -12.304 28.127 1.00 55.38 120 VAL A O 1
ATOM 942 N N . ASP A 1 121 ? 20.737 -13.041 26.908 1.00 52.41 121 ASP A N 1
ATOM 943 C CA . ASP A 1 121 ? 20.042 -13.698 28.031 1.00 52.41 121 ASP A CA 1
ATOM 944 C C . ASP A 1 121 ? 20.685 -15.036 28.473 1.00 52.41 121 ASP A C 1
ATOM 946 O O . ASP A 1 121 ? 20.246 -15.641 29.453 1.00 52.41 121 ASP A O 1
ATOM 950 N N . MET A 1 122 ? 21.716 -15.530 27.771 1.00 54.69 122 MET A N 1
ATOM 951 C CA . MET A 1 122 ? 22.465 -16.745 28.142 1.00 54.69 122 MET A CA 1
ATOM 952 C C . MET A 1 122 ? 23.783 -16.467 28.890 1.00 54.69 122 MET A C 1
ATOM 954 O O . MET A 1 122 ? 24.460 -17.422 29.280 1.00 54.69 122 MET A O 1
ATOM 958 N N . GLU A 1 123 ? 24.142 -15.194 29.102 1.00 51.47 123 GLU A N 1
ATOM 959 C CA . GLU A 1 123 ? 25.368 -14.773 29.804 1.00 51.47 123 GLU A CA 1
ATOM 960 C C . GLU A 1 123 ? 25.142 -14.167 31.213 1.00 51.47 123 GLU A C 1
ATOM 962 O O . GLU A 1 123 ? 26.106 -13.682 31.811 1.00 51.47 123 GLU A O 1
ATOM 967 N N . GLU A 1 124 ? 23.932 -14.241 31.795 1.00 42.03 124 GLU A N 1
ATOM 968 C CA . GLU A 1 124 ? 23.669 -13.897 33.218 1.00 42.03 124 GLU A CA 1
ATOM 969 C C . GLU A 1 124 ? 23.475 -15.113 34.144 1.00 42.03 124 GLU A C 1
ATOM 971 O O . GLU A 1 124 ? 22.682 -16.028 33.818 1.00 42.03 124 GLU A O 1
#

Foldseek 3Di:
DPDCQFPCVVVPLVNVLVVLVVDDQVRCLVPPLVPDPPVQSVGPHSVSVSVVCVDPVNVVVRVVLSCVQVVQPCSQVVCCVVVVWDRQGGHDVRNVVRVVVVVVVVVVVVVVVVVVVVVVVVPD

pLDDT: mean 87.69, std 13.26, range [42.03, 96.25]

Organism: Scheffersomyces stipitis (strain ATCC 58785 / CBS 6054 / NBRC 10063 / NRRL Y-11545) (NCBI:txid322104)

InterPro domains:
  IPR038108 RPN13, DEUBAD domain superfamily [G3DSA:1.10.2020.20] (3-108)

Radius of gyration: 17.82 Å; chains: 1; bounding box: 41×27×51 Å

Sequence (124 aa):
RLPIMAVSDFLDLDVVEQHLDSLDSEQLKSLYAEHLPDSIAKNPSKTAILDVLRSGFYQQSEQKLSKSLSSGNGA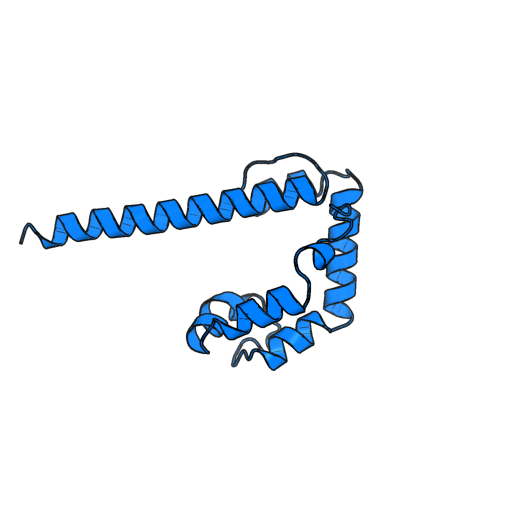GYLLAQSLKFEYKGEGIDAFLAGVRELAQKEKEKESEQDEEKKDVDMEE